Protein AF-A0A6V7K1I2-F1 (afdb_monomer_lite)

Sequence (71 aa):
DLNGTIKMVLVNAIYFKGSWKYPFSVDATCQKDFHVSGDVVKKVPMMTLKKHFRHGDLPGVKARFLEMPYS

Secondary structure (DSSP, 8-state):
---TT------------PPBSSPPPGGG-EEEEEESSSS-EEEEEE--------EEEEGGGTEEEE---B-

Structure (mmCIF, N/CA/C/O backbone):
data_AF-A0A6V7K1I2-F1
#
_entry.id   AF-A0A6V7K1I2-F1
#
loop_
_atom_site.group_PDB
_atom_site.id
_atom_site.type_symbol
_atom_site.label_atom_id
_atom_site.label_alt_id
_atom_site.label_comp_id
_atom_site.label_as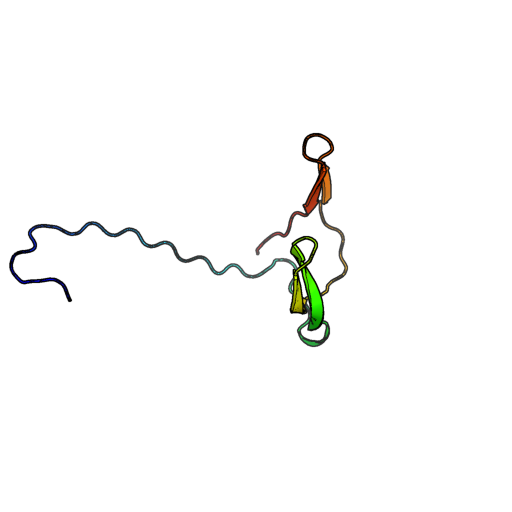ym_id
_atom_site.label_entity_id
_atom_site.label_seq_id
_atom_site.pdbx_PDB_ins_code
_atom_site.Cartn_x
_atom_site.Cartn_y
_atom_site.Cartn_z
_atom_site.occupancy
_atom_site.B_iso_or_equiv
_atom_site.auth_seq_id
_atom_site.auth_comp_id
_atom_site.auth_asym_id
_atom_site.auth_atom_id
_atom_site.pdbx_PDB_model_num
ATOM 1 N N . ASP A 1 1 ? -9.654 9.586 29.244 1.00 66.06 1 ASP A N 1
ATOM 2 C CA . ASP A 1 1 ? -9.795 8.987 30.582 1.00 66.06 1 ASP A CA 1
ATOM 3 C C . ASP A 1 1 ? -11.179 8.431 30.820 1.00 66.06 1 ASP A C 1
ATOM 5 O O . ASP A 1 1 ? -12.155 8.972 30.312 1.00 66.06 1 ASP A O 1
ATOM 9 N N . LEU A 1 2 ? -11.235 7.320 31.553 1.00 75.56 2 LEU A N 1
ATOM 10 C CA . LEU A 1 2 ? -12.454 6.606 31.929 1.00 75.56 2 LEU A CA 1
ATOM 11 C C . LEU A 1 2 ? -12.878 7.072 33.338 1.00 75.56 2 LEU A C 1
ATOM 13 O O . LEU A 1 2 ? -12.071 7.054 34.260 1.00 75.56 2 LEU A O 1
ATOM 17 N N . ASN A 1 3 ? -14.124 7.539 33.485 1.00 78.44 3 ASN A N 1
ATOM 18 C CA . ASN A 1 3 ? -14.662 8.117 34.725 1.00 78.44 3 ASN A CA 1
ATOM 19 C C . ASN A 1 3 ? -14.910 7.052 35.821 1.00 78.44 3 ASN A C 1
ATOM 21 O O . ASN A 1 3 ? -15.183 5.891 35.518 1.00 78.44 3 ASN A O 1
ATOM 25 N N . GLY A 1 4 ? -14.902 7.462 37.095 1.00 79.00 4 GLY A N 1
ATOM 26 C CA . GLY A 1 4 ? -15.000 6.592 38.280 1.00 79.00 4 GLY A CA 1
ATOM 27 C C . GLY A 1 4 ? -16.339 5.866 38.492 1.00 79.00 4 GLY A C 1
ATOM 28 O O . GLY A 1 4 ? -16.484 5.130 39.461 1.00 79.00 4 GLY A O 1
ATOM 29 N N . THR A 1 5 ? -17.321 6.050 37.605 1.00 85.50 5 THR A N 1
ATOM 30 C CA . THR A 1 5 ? -18.627 5.360 37.629 1.00 85.50 5 THR A CA 1
ATOM 31 C C . THR A 1 5 ? -18.781 4.300 36.533 1.00 85.50 5 THR A C 1
ATOM 33 O O . THR A 1 5 ? -19.853 3.703 36.397 1.00 85.50 5 THR A O 1
ATOM 36 N N . ILE A 1 6 ? -17.733 4.042 35.744 1.00 84.81 6 ILE A N 1
ATOM 37 C CA . ILE A 1 6 ? -17.761 3.041 34.675 1.00 84.81 6 ILE A CA 1
ATOM 38 C C . ILE A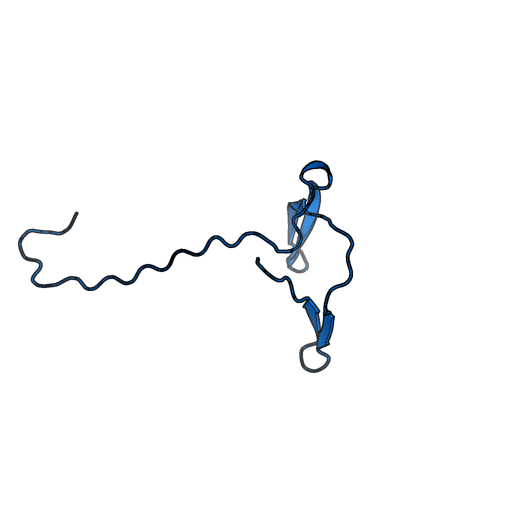 1 6 ? -17.758 1.636 35.278 1.00 84.81 6 ILE A C 1
ATOM 40 O O . ILE A 1 6 ? -16.828 1.239 35.973 1.00 84.81 6 ILE A O 1
ATOM 44 N N . LYS A 1 7 ? -18.819 0.878 34.985 1.00 87.00 7 LYS A N 1
ATOM 45 C CA . LYS A 1 7 ? -19.020 -0.483 35.504 1.00 87.00 7 LYS A CA 1
ATOM 46 C C . LYS A 1 7 ? -18.428 -1.575 34.607 1.00 87.00 7 LYS A C 1
ATOM 48 O O . LYS A 1 7 ? -18.149 -2.660 35.103 1.00 87.00 7 LYS A O 1
ATOM 53 N N . MET A 1 8 ? -18.240 -1.311 33.310 1.00 85.94 8 MET A N 1
ATOM 54 C CA . MET A 1 8 ? -17.579 -2.232 32.376 1.00 85.94 8 MET A CA 1
ATOM 55 C C . MET A 1 8 ? -17.138 -1.508 31.099 1.00 85.94 8 MET A C 1
ATOM 57 O O . MET A 1 8 ? -17.851 -0.637 30.603 1.00 85.94 8 MET A O 1
ATOM 61 N N . VAL A 1 9 ? -15.996 -1.916 30.543 1.00 88.38 9 VAL A N 1
ATOM 62 C CA . VAL A 1 9 ? -15.562 -1.579 29.181 1.00 88.38 9 VAL A CA 1
ATOM 63 C C . VAL A 1 9 ? -15.128 -2.869 28.492 1.00 88.38 9 VAL A C 1
ATOM 65 O O . VAL A 1 9 ? -14.356 -3.635 29.063 1.00 88.38 9 VAL A O 1
ATOM 68 N N . LEU A 1 10 ? -15.598 -3.092 27.265 1.00 87.88 10 LEU A N 1
ATOM 69 C CA . LEU A 1 10 ? -15.106 -4.153 26.390 1.00 87.88 10 LEU A CA 1
ATOM 70 C C . LEU A 1 10 ? -14.429 -3.511 25.180 1.00 87.88 10 LEU A C 1
ATOM 72 O O . LEU A 1 10 ? -15.061 -2.758 24.442 1.00 87.88 10 LEU A O 1
ATOM 76 N N . VAL A 1 11 ? -13.146 -3.812 24.986 1.00 90.00 11 VAL A N 1
ATOM 77 C CA . VAL A 1 11 ? -12.349 -3.305 23.864 1.00 90.00 11 VAL A CA 1
ATOM 78 C C . VAL A 1 11 ? -11.797 -4.483 23.077 1.00 90.00 11 VAL A C 1
ATOM 80 O O . VAL A 1 11 ? -11.292 -5.441 23.658 1.00 90.00 11 VAL A O 1
ATOM 83 N N . ASN A 1 12 ? -11.863 -4.384 21.753 1.00 89.12 12 ASN A N 1
ATOM 84 C CA . ASN A 1 12 ? -11.145 -5.256 20.835 1.00 89.12 12 ASN A CA 1
ATOM 85 C C . ASN A 1 12 ? -10.235 -4.380 19.967 1.00 89.12 12 ASN A C 1
ATOM 87 O O . ASN A 1 12 ? -10.695 -3.400 19.381 1.00 89.12 12 ASN A O 1
ATOM 91 N N . ALA A 1 13 ? -8.950 -4.720 19.918 1.00 93.00 13 ALA A N 1
ATOM 92 C CA . ALA A 1 13 ? -7.968 -4.066 19.071 1.00 93.00 13 ALA A CA 1
ATOM 93 C C . ALA A 1 13 ? -7.191 -5.130 18.292 1.00 93.00 13 ALA A C 1
ATOM 95 O O . ALA A 1 13 ? -6.699 -6.098 18.872 1.00 93.00 13 ALA A O 1
ATOM 96 N N . ILE A 1 14 ? -7.061 -4.927 16.980 1.00 93.06 14 ILE A N 1
ATOM 97 C CA . ILE A 1 14 ? -6.295 -5.795 16.083 1.00 93.06 14 ILE A CA 1
ATOM 98 C C . ILE A 1 14 ? -5.207 -4.949 15.430 1.00 93.06 14 ILE A C 1
ATOM 100 O O . ILE A 1 14 ? -5.484 -3.887 14.873 1.00 93.06 14 ILE A O 1
ATOM 104 N N . TYR A 1 15 ? -3.969 -5.437 15.488 1.00 95.00 15 TYR A N 1
ATOM 105 C CA . TYR A 1 15 ? -2.820 -4.833 14.827 1.00 95.00 15 TYR A CA 1
ATOM 106 C C . TYR A 1 15 ? -2.188 -5.840 13.873 1.00 95.00 15 TYR A C 1
ATOM 108 O O . TYR A 1 15 ? -1.860 -6.958 14.269 1.00 95.00 15 TYR A O 1
ATOM 116 N N . PHE A 1 16 ? -1.987 -5.431 12.624 1.00 95.19 16 PHE A N 1
ATOM 117 C CA . PHE A 1 16 ? -1.319 -6.241 11.617 1.00 95.19 16 PHE A CA 1
ATOM 118 C C . PHE A 1 16 ? -0.196 -5.448 10.952 1.00 95.19 16 PHE A C 1
ATOM 120 O O . PHE A 1 16 ? -0.411 -4.355 10.427 1.00 95.19 16 PHE A O 1
ATOM 127 N N . LYS A 1 17 ? 1.003 -6.035 10.951 1.00 95.06 17 LYS A N 1
ATOM 128 C CA . LYS A 1 17 ? 2.172 -5.561 10.208 1.00 95.06 17 LYS A CA 1
ATOM 129 C C . LYS A 1 17 ? 2.928 -6.766 9.649 1.00 95.06 17 LYS A C 1
ATOM 131 O O . LYS A 1 17 ? 3.845 -7.278 10.283 1.00 95.06 17 LYS A O 1
ATOM 136 N N . GLY A 1 18 ? 2.509 -7.232 8.478 1.00 95.00 18 GLY A N 1
ATOM 137 C CA . GLY A 1 18 ? 3.181 -8.311 7.758 1.00 95.00 18 GLY A CA 1
ATOM 138 C C . GLY A 1 18 ? 4.343 -7.799 6.910 1.00 95.00 18 GLY A C 1
ATOM 139 O O . GLY A 1 18 ? 4.241 -6.759 6.257 1.00 95.00 18 GLY A O 1
ATOM 140 N N . SER A 1 19 ? 5.436 -8.557 6.879 1.00 97.75 19 SER A N 1
ATOM 141 C CA . SER A 1 19 ? 6.498 -8.368 5.889 1.00 97.75 19 SER A CA 1
ATOM 142 C C . SER A 1 19 ? 6.062 -8.973 4.564 1.00 97.75 19 SER A C 1
ATOM 144 O O . SER A 1 19 ? 5.533 -10.079 4.538 1.00 97.75 19 SER A O 1
ATOM 146 N N . TRP A 1 20 ? 6.278 -8.274 3.454 1.00 97.62 20 TRP A N 1
ATOM 147 C CA . TRP A 1 20 ? 6.019 -8.848 2.135 1.00 97.62 20 TRP A CA 1
ATOM 148 C C . TRP A 1 20 ? 6.945 -10.038 1.880 1.00 97.62 20 TRP A C 1
ATOM 150 O O . TRP A 1 20 ? 8.150 -9.934 2.113 1.00 97.62 20 TRP A O 1
ATOM 160 N N . LYS A 1 21 ? 6.418 -11.112 1.281 1.00 97.50 21 LYS A N 1
ATOM 161 C CA . LYS A 1 21 ? 7.246 -12.213 0.760 1.00 97.50 21 LYS A CA 1
ATOM 162 C C . LYS A 1 21 ? 8.256 -11.705 -0.269 1.00 97.50 21 LYS A C 1
ATOM 164 O O . LYS A 1 21 ? 9.360 -12.230 -0.395 1.00 97.50 21 LYS A O 1
ATOM 169 N N . TYR A 1 22 ? 7.859 -10.677 -1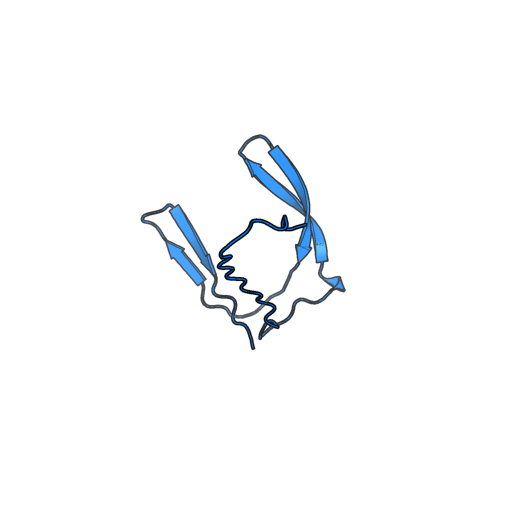.020 1.00 97.25 22 TYR A N 1
ATOM 170 C CA . TYR A 1 22 ? 8.678 -9.991 -2.012 1.00 97.25 22 TYR A CA 1
ATOM 171 C C . TYR A 1 22 ? 8.656 -8.480 -1.729 1.00 97.25 22 TYR A C 1
ATOM 173 O O . TYR A 1 22 ? 7.723 -7.803 -2.163 1.00 97.25 22 TYR A O 1
ATOM 181 N N . PRO A 1 23 ? 9.632 -7.949 -0.973 1.00 96.94 23 PRO A N 1
ATOM 182 C CA . PRO A 1 23 ? 9.661 -6.538 -0.610 1.00 96.94 23 PRO A CA 1
ATOM 183 C C . PRO A 1 23 ? 9.989 -5.640 -1.808 1.00 96.94 23 PRO A C 1
ATOM 185 O O . PRO A 1 23 ? 10.667 -6.043 -2.755 1.00 96.94 23 PRO A O 1
ATOM 188 N N . PHE A 1 24 ? 9.508 -4.401 -1.742 1.00 98.12 24 PHE A N 1
ATOM 189 C CA . PHE A 1 24 ? 9.824 -3.356 -2.711 1.00 98.12 24 PHE A CA 1
ATOM 190 C C . PHE A 1 24 ? 11.219 -2.786 -2.439 1.00 98.12 24 PHE A C 1
ATOM 192 O O . PHE A 1 24 ? 11.603 -2.621 -1.280 1.00 98.12 24 PHE A O 1
ATOM 199 N N . SER A 1 25 ? 11.956 -2.443 -3.498 1.00 97.69 25 SER A N 1
ATOM 200 C CA . SER A 1 25 ? 13.158 -1.619 -3.345 1.00 97.69 25 SER A CA 1
ATOM 201 C C . SER A 1 25 ? 12.751 -0.187 -2.998 1.00 97.69 25 SER A C 1
ATOM 203 O O . SER A 1 25 ? 11.890 0.391 -3.667 1.00 97.69 25 SER A O 1
ATOM 205 N N . VAL A 1 26 ? 13.379 0.394 -1.973 1.00 97.44 26 VAL A N 1
ATOM 206 C CA . VAL A 1 26 ? 13.124 1.783 -1.563 1.00 97.44 26 VAL A CA 1
ATOM 207 C C . VAL A 1 26 ? 13.497 2.748 -2.690 1.00 97.44 26 VAL A C 1
ATOM 209 O O . VAL A 1 26 ? 12.722 3.653 -2.986 1.00 97.44 26 VAL A O 1
ATOM 212 N N . ASP A 1 27 ? 14.593 2.480 -3.403 1.00 98.12 27 ASP A N 1
ATOM 213 C CA . ASP A 1 27 ? 15.076 3.302 -4.523 1.00 98.12 27 ASP A CA 1
ATOM 214 C C . ASP A 1 27 ? 14.117 3.306 -5.723 1.00 98.12 27 ASP A C 1
ATOM 216 O O . ASP A 1 27 ? 14.138 4.211 -6.554 1.00 98.12 27 ASP A O 1
ATOM 220 N N . ALA A 1 28 ? 13.240 2.302 -5.813 1.00 97.94 28 ALA A N 1
ATOM 221 C CA . ALA A 1 28 ? 12.201 2.225 -6.837 1.00 97.94 28 ALA A CA 1
ATOM 222 C C . ALA A 1 28 ? 10.905 2.965 -6.444 1.00 97.94 28 ALA A C 1
ATOM 224 O O . ALA A 1 28 ? 9.898 2.870 -7.154 1.00 97.94 28 ALA A O 1
ATOM 225 N N . THR A 1 29 ? 10.905 3.688 -5.320 1.00 98.44 29 THR A N 1
ATOM 226 C CA . THR A 1 29 ? 9.772 4.495 -4.856 1.00 98.44 29 THR A CA 1
ATOM 227 C C . THR A 1 29 ? 9.936 5.937 -5.317 1.00 98.44 29 THR A C 1
ATOM 229 O O . THR A 1 29 ? 10.893 6.614 -4.958 1.00 98.44 29 THR A O 1
ATOM 232 N N . CYS A 1 30 ? 8.987 6.436 -6.107 1.00 98.31 30 CYS A N 1
ATOM 233 C CA . CYS A 1 30 ? 9.047 7.788 -6.668 1.00 98.31 30 CYS A CA 1
ATOM 234 C C . CYS A 1 30 ? 7.666 8.451 -6.706 1.00 98.31 30 CYS A C 1
ATOM 236 O O . CYS A 1 30 ? 6.640 7.771 -6.674 1.00 98.31 30 CYS A O 1
ATOM 238 N N . GLN A 1 31 ? 7.630 9.786 -6.762 1.00 98.62 31 GLN A N 1
ATOM 239 C CA . GLN A 1 31 ? 6.373 10.534 -6.854 1.00 98.62 31 GLN A CA 1
ATOM 240 C C . GLN A 1 31 ? 5.688 10.268 -8.199 1.00 98.62 31 GLN A C 1
ATOM 242 O O . GLN A 1 31 ? 6.228 10.611 -9.252 1.00 98.62 31 GLN A O 1
ATOM 247 N N . LYS A 1 32 ? 4.487 9.686 -8.164 1.00 98.38 32 LYS A N 1
ATOM 248 C CA . LYS A 1 32 ? 3.640 9.456 -9.341 1.00 98.38 32 LYS A CA 1
ATOM 249 C C . LYS A 1 32 ? 2.231 9.973 -9.106 1.00 98.38 32 LYS A C 1
ATOM 251 O O . LYS A 1 32 ? 1.790 10.102 -7.966 1.00 98.38 32 LYS A O 1
ATOM 256 N N . ASP A 1 33 ? 1.542 10.256 -10.200 1.00 98.50 33 ASP A N 1
ATOM 257 C CA . ASP A 1 33 ? 0.162 10.719 -10.170 1.00 98.50 33 ASP A CA 1
ATOM 258 C C . ASP A 1 33 ? -0.777 9.555 -9.811 1.00 98.50 33 ASP A C 1
ATOM 260 O O . ASP A 1 33 ? -0.679 8.454 -10.356 1.00 98.50 33 ASP A O 1
ATOM 264 N N . PHE A 1 34 ? -1.678 9.798 -8.862 1.00 98.38 34 PHE A N 1
ATOM 265 C CA . PHE A 1 34 ? -2.742 8.900 -8.436 1.00 98.38 34 PHE A CA 1
ATOM 266 C C . PHE A 1 34 ? -4.088 9.590 -8.650 1.00 98.38 34 PHE A C 1
ATOM 268 O O . PHE A 1 34 ? -4.345 10.666 -8.100 1.00 98.38 34 PHE A O 1
ATOM 275 N N . HIS A 1 35 ? -4.942 8.961 -9.452 1.00 98.12 35 HIS A N 1
ATOM 276 C CA . HIS A 1 35 ? -6.270 9.461 -9.789 1.00 98.12 35 HIS A CA 1
ATOM 277 C C . HIS A 1 35 ? -7.259 9.020 -8.705 1.00 98.12 35 HIS A C 1
ATOM 279 O O . HIS A 1 35 ? -7.652 7.858 -8.649 1.00 98.12 35 HIS A O 1
ATOM 285 N N . VAL A 1 36 ? -7.630 9.942 -7.815 1.00 97.75 36 VAL A N 1
ATOM 286 C CA . VAL A 1 36 ? -8.594 9.690 -6.728 1.00 97.75 36 VAL A CA 1
ATOM 287 C C . VAL A 1 36 ? -10.018 9.600 -7.286 1.00 97.75 36 VAL A C 1
ATOM 289 O O . VAL A 1 36 ? -10.826 8.805 -6.815 1.00 97.75 36 VAL A O 1
ATOM 292 N N . SER A 1 37 ? -10.313 10.413 -8.298 1.00 97.50 37 SER A N 1
ATOM 293 C CA . SER A 1 37 ? -11.548 10.406 -9.084 1.00 97.50 37 SER A CA 1
ATOM 294 C C . SER A 1 37 ? -11.240 10.879 -10.512 1.00 97.50 37 SER A C 1
ATOM 296 O O . SER A 1 37 ? -10.074 11.106 -10.842 1.00 97.50 37 SER A O 1
ATOM 298 N N . GLY A 1 38 ? -12.264 11.034 -11.361 1.00 96.25 38 GLY A N 1
ATOM 299 C CA . GLY A 1 38 ? -12.089 11.533 -12.733 1.00 96.25 38 GLY A CA 1
ATOM 300 C C . GLY A 1 38 ? -11.395 12.899 -12.815 1.00 96.25 38 GLY A C 1
ATOM 301 O O . GLY A 1 38 ? -10.597 13.113 -13.721 1.00 96.25 38 GLY A O 1
ATOM 302 N N . ASP A 1 39 ? -11.623 13.767 -11.825 1.00 97.44 39 ASP A N 1
ATOM 303 C CA . ASP A 1 39 ? -11.159 15.162 -11.842 1.00 97.44 39 ASP A CA 1
ATOM 304 C C . ASP A 1 39 ? -10.069 15.462 -10.800 1.00 97.44 39 ASP A C 1
ATOM 306 O O . ASP A 1 39 ? -9.477 16.541 -10.800 1.00 97.44 39 ASP A O 1
ATOM 310 N N . VAL A 1 40 ? -9.798 14.530 -9.879 1.00 98.31 40 VAL A N 1
ATOM 311 C CA . VAL A 1 40 ? -8.879 14.753 -8.753 1.00 98.31 40 VAL A CA 1
ATOM 312 C C . VAL A 1 40 ? -7.651 13.862 -8.876 1.00 98.31 40 VAL A C 1
ATOM 314 O O . VAL A 1 40 ? -7.732 12.640 -8.739 1.00 98.31 40 VAL A O 1
ATOM 317 N N . VAL A 1 41 ? -6.490 14.498 -9.038 1.00 98.31 41 VAL A N 1
ATOM 318 C CA . VAL A 1 41 ? -5.180 13.839 -9.119 1.00 98.31 41 VAL A CA 1
ATOM 319 C C . VAL A 1 41 ? -4.279 14.314 -7.983 1.00 98.31 41 VAL A C 1
ATOM 321 O O . VAL A 1 41 ? -4.208 15.506 -7.685 1.00 98.31 41 VAL A O 1
ATOM 324 N N . LYS A 1 42 ? -3.574 13.380 -7.339 1.00 98.25 42 LYS A N 1
ATOM 325 C CA . LYS A 1 42 ? -2.587 13.663 -6.287 1.00 98.25 42 LYS A CA 1
ATOM 326 C C . LYS A 1 42 ? -1.266 12.975 -6.592 1.00 98.25 42 LYS A C 1
ATOM 328 O O . LYS A 1 42 ? -1.262 11.837 -7.044 1.00 98.25 42 LYS A O 1
ATOM 333 N N . LYS A 1 43 ? -0.147 13.629 -6.283 1.00 98.44 43 LYS A N 1
ATOM 334 C CA . LYS A 1 43 ? 1.169 12.980 -6.299 1.00 98.44 43 LYS A CA 1
ATOM 335 C C . LYS A 1 43 ? 1.367 12.169 -5.024 1.00 98.44 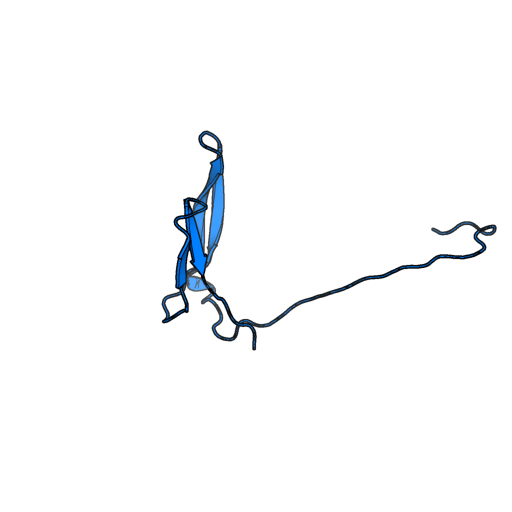43 LYS A C 1
ATOM 337 O O . LYS A 1 43 ? 1.154 12.686 -3.927 1.00 98.44 43 LYS A O 1
ATOM 342 N N . VAL A 1 44 ? 1.740 10.903 -5.178 1.00 98.38 44 VAL A N 1
ATOM 343 C CA . VAL A 1 44 ? 2.001 9.976 -4.071 1.00 98.38 44 VAL A CA 1
ATOM 344 C C . VAL A 1 44 ? 3.335 9.253 -4.277 1.00 98.38 44 VAL A C 1
ATOM 346 O O . VAL A 1 44 ? 3.715 8.995 -5.424 1.00 98.38 44 VAL A O 1
ATOM 349 N N . PRO A 1 45 ? 4.052 8.883 -3.199 1.00 98.62 45 PRO A N 1
ATOM 350 C CA . PRO A 1 45 ? 5.234 8.031 -3.296 1.00 98.62 45 PRO A CA 1
ATOM 351 C C . PRO A 1 45 ? 4.816 6.608 -3.701 1.00 98.62 45 PRO A C 1
ATOM 353 O O . PRO A 1 45 ? 4.375 5.811 -2.877 1.00 98.62 45 PRO A O 1
ATOM 356 N N . MET A 1 46 ? 4.928 6.295 -4.990 1.00 98.62 46 MET A N 1
ATOM 357 C CA . MET A 1 46 ? 4.501 5.026 -5.570 1.00 98.62 46 MET A CA 1
ATOM 358 C C . MET A 1 46 ? 5.656 4.024 -5.573 1.00 98.62 46 MET A C 1
ATOM 360 O O . MET A 1 46 ? 6.660 4.228 -6.259 1.00 98.62 46 MET A O 1
ATOM 364 N N . MET A 1 47 ? 5.497 2.922 -4.839 1.00 98.50 47 MET A N 1
ATOM 365 C CA . MET A 1 47 ? 6.446 1.806 -4.851 1.00 98.50 47 MET A CA 1
ATOM 366 C C . MET A 1 47 ? 6.336 1.018 -6.163 1.00 98.50 47 MET A C 1
ATOM 368 O O . MET A 1 47 ? 5.247 0.867 -6.715 1.00 98.50 47 MET A O 1
ATOM 372 N N . THR A 1 48 ? 7.452 0.481 -6.660 1.00 97.88 48 THR A N 1
ATOM 373 C CA . THR A 1 48 ? 7.472 -0.331 -7.887 1.00 97.88 48 THR A CA 1
ATOM 374 C C . THR A 1 48 ? 8.329 -1.577 -7.694 1.00 97.88 48 THR A C 1
ATOM 376 O O . THR A 1 48 ? 9.423 -1.511 -7.139 1.00 97.88 48 THR A O 1
ATOM 379 N N . LEU A 1 49 ? 7.849 -2.724 -8.174 1.00 97.56 49 LEU A N 1
ATOM 380 C CA . LEU A 1 49 ? 8.644 -3.943 -8.307 1.00 97.56 49 LEU A CA 1
ATOM 381 C C . LEU A 1 49 ? 8.152 -4.743 -9.522 1.00 97.56 49 LEU A C 1
ATOM 383 O O . LEU A 1 49 ? 7.011 -4.576 -9.953 1.00 97.56 49 LEU A O 1
ATOM 387 N N . LYS A 1 50 ? 8.990 -5.632 -10.067 1.00 97.44 50 LYS A N 1
ATOM 388 C CA . LYS A 1 50 ? 8.619 -6.531 -11.172 1.00 97.44 50 LYS A CA 1
ATOM 389 C C . LYS A 1 50 ? 8.849 -7.984 -10.768 1.00 97.44 50 LYS A C 1
ATOM 391 O O . LYS A 1 50 ? 9.980 -8.373 -10.488 1.00 97.44 50 LYS A O 1
ATOM 396 N N . LYS A 1 51 ? 7.780 -8.783 -10.737 1.00 96.81 51 LYS A N 1
ATOM 397 C CA . LYS A 1 51 ? 7.825 -10.217 -10.419 1.00 96.81 51 LYS A CA 1
ATOM 398 C C . LYS A 1 51 ? 6.610 -10.947 -10.992 1.00 96.81 51 LYS A C 1
ATOM 400 O O . LYS A 1 51 ? 5.638 -10.310 -11.386 1.00 96.81 51 LYS A O 1
A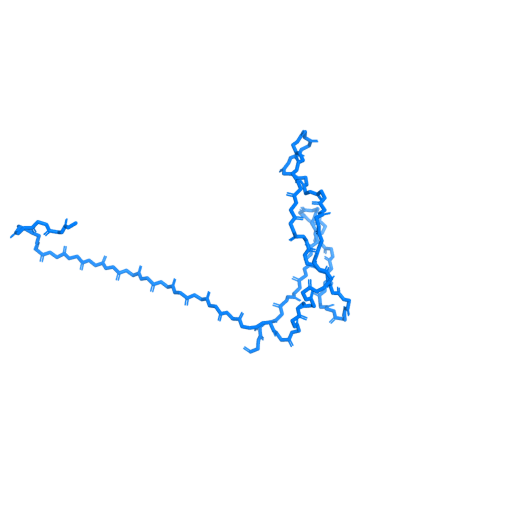TOM 405 N N . HIS A 1 52 ? 6.670 -12.275 -11.025 1.00 97.50 52 HIS A N 1
ATOM 406 C CA . HIS A 1 52 ? 5.504 -13.106 -11.303 1.00 97.50 52 HIS A CA 1
ATOM 407 C C . HIS A 1 52 ? 4.566 -13.114 -10.094 1.00 97.50 52 HIS A C 1
ATOM 409 O O . HIS A 1 52 ? 4.949 -13.549 -9.008 1.00 97.50 52 HIS A O 1
ATOM 415 N N . PHE A 1 53 ? 3.343 -12.641 -10.311 1.00 97.75 53 PHE A N 1
ATOM 416 C CA . PHE A 1 53 ? 2.257 -12.655 -9.339 1.00 97.75 53 PHE A CA 1
ATOM 417 C C . PHE A 1 53 ? 1.036 -13.339 -9.933 1.00 97.75 53 PHE A C 1
ATOM 419 O O . PHE A 1 53 ? 0.879 -13.394 -11.153 1.00 97.75 53 PHE A O 1
ATOM 426 N N . ARG A 1 54 ? 0.141 -13.815 -9.067 1.00 98.06 54 ARG A N 1
ATOM 427 C CA . ARG A 1 54 ? -1.197 -14.222 -9.493 1.00 98.06 54 ARG A CA 1
ATOM 428 C C . ARG A 1 54 ? -2.013 -12.952 -9.703 1.00 98.06 54 ARG A C 1
ATOM 430 O O . ARG A 1 54 ? -2.155 -12.146 -8.787 1.00 98.06 54 ARG A O 1
ATOM 437 N N . HIS A 1 55 ? -2.491 -12.753 -10.921 1.00 97.88 55 HIS A N 1
ATOM 438 C CA . HIS A 1 55 ? -3.292 -11.598 -11.306 1.00 97.88 55 HIS A CA 1
ATOM 439 C C . HIS A 1 55 ? -4.291 -12.003 -12.390 1.00 97.88 55 HIS A C 1
ATOM 441 O O . HIS A 1 55 ? -4.153 -13.062 -13.005 1.00 97.88 55 HIS A O 1
ATOM 447 N N . GLY A 1 56 ? -5.275 -11.152 -12.653 1.00 97.81 56 GLY A N 1
ATOM 448 C CA . GLY A 1 56 ? -6.257 -11.384 -13.709 1.00 97.81 56 GLY A CA 1
ATOM 449 C C . GLY A 1 56 ? -7.321 -10.296 -13.773 1.00 97.81 56 GLY A C 1
ATOM 450 O O . GLY A 1 56 ? -7.343 -9.380 -12.948 1.00 97.81 56 GLY A O 1
ATOM 451 N N . ASP A 1 57 ? -8.199 -10.405 -14.765 1.00 98.19 57 ASP A N 1
ATOM 452 C CA . ASP A 1 57 ? -9.340 -9.513 -14.948 1.00 98.19 57 ASP A CA 1
ATOM 453 C C . ASP A 1 57 ? -10.602 -10.100 -14.289 1.00 98.19 57 ASP A C 1
ATOM 455 O O . ASP A 1 57 ? -10.834 -11.309 -14.285 1.00 98.19 57 ASP A O 1
ATOM 459 N N . LEU A 1 58 ? -11.438 -9.222 -13.741 1.00 97.50 58 LEU A N 1
ATOM 460 C CA . LEU A 1 58 ? -12.745 -9.517 -13.160 1.00 97.50 58 LEU A CA 1
ATOM 461 C C . LEU A 1 58 ? -13.819 -8.829 -14.020 1.00 97.50 58 LEU A C 1
ATOM 463 O O . LEU A 1 58 ? -14.240 -7.709 -13.704 1.00 97.50 58 LEU A O 1
ATOM 467 N N . PRO A 1 59 ? -14.263 -9.459 -15.125 1.00 95.38 59 PRO A N 1
ATOM 468 C CA . PRO A 1 59 ? -15.110 -8.802 -16.121 1.00 95.38 59 PRO A CA 1
ATOM 469 C C . PRO A 1 59 ? -16.478 -8.393 -15.563 1.00 95.38 59 PRO A C 1
ATOM 471 O O . PRO A 1 59 ? -16.977 -7.326 -15.911 1.00 95.38 59 PRO A O 1
ATOM 474 N N . GLY A 1 60 ? -17.044 -9.176 -14.636 1.00 97.00 60 GLY A N 1
ATOM 475 C CA . GLY A 1 60 ? -18.341 -8.883 -14.012 1.00 97.00 60 GLY A CA 1
ATOM 476 C C . GLY A 1 60 ? -18.381 -7.574 -13.215 1.00 97.00 60 GLY A C 1
ATOM 477 O O . GLY A 1 60 ? -19.454 -7.015 -13.019 1.00 97.00 60 GLY A O 1
ATOM 478 N N . VAL A 1 61 ? -17.221 -7.058 -12.797 1.00 97.06 61 VAL A N 1
ATOM 479 C CA . VAL A 1 61 ? -17.094 -5.801 -12.037 1.00 97.06 61 VAL A CA 1
ATOM 480 C C . VAL A 1 61 ? -16.147 -4.795 -12.702 1.00 97.06 61 VAL A C 1
ATOM 482 O O . VAL A 1 61 ? -15.799 -3.789 -12.092 1.00 97.06 61 VAL A O 1
ATOM 485 N N . LYS A 1 62 ? -15.726 -5.049 -13.953 1.00 96.75 62 LYS A N 1
ATOM 486 C CA . LYS A 1 62 ? -14.778 -4.212 -14.716 1.00 96.75 62 LYS A CA 1
ATOM 487 C C . LYS A 1 62 ? -13.509 -3.849 -13.921 1.00 96.75 62 LYS A C 1
ATOM 489 O O . LYS A 1 62 ? -13.059 -2.706 -13.954 1.00 96.75 62 LYS A O 1
ATOM 494 N N . ALA A 1 63 ? -12.932 -4.816 -13.207 1.00 97.38 63 ALA A N 1
ATOM 495 C CA . ALA A 1 63 ? -11.757 -4.607 -12.356 1.00 97.38 63 ALA A CA 1
ATOM 496 C C . ALA A 1 63 ? -10.624 -5.591 -12.677 1.00 97.38 63 ALA A C 1
ATOM 498 O O . ALA A 1 63 ? -10.812 -6.554 -13.416 1.00 97.38 63 ALA A O 1
ATOM 499 N N . ARG A 1 64 ? -9.447 -5.364 -12.088 1.00 97.81 64 ARG A N 1
ATOM 500 C CA . ARG A 1 64 ? -8.307 -6.294 -12.098 1.00 97.81 64 ARG A CA 1
ATOM 501 C C . ARG A 1 64 ? -7.931 -6.666 -10.674 1.00 97.81 64 ARG A C 1
ATOM 503 O O . ARG A 1 64 ? -8.040 -5.823 -9.787 1.00 97.81 64 ARG A O 1
ATOM 510 N N . PHE A 1 65 ? -7.458 -7.890 -10.465 1.00 97.31 65 PHE A N 1
ATOM 511 C CA . PHE A 1 65 ? -6.921 -8.329 -9.177 1.00 97.31 65 PHE A CA 1
ATOM 512 C C . PHE A 1 65 ? -5.425 -8.637 -9.266 1.00 97.31 65 PHE A C 1
ATOM 514 O O . PHE A 1 65 ? -4.909 -8.994 -10.326 1.00 97.31 65 PHE A O 1
ATOM 521 N N . LEU A 1 66 ? -4.750 -8.522 -8.124 1.00 97.69 66 LEU A N 1
ATOM 522 C CA . LEU A 1 66 ? -3.349 -8.873 -7.916 1.00 97.69 66 LEU A CA 1
ATOM 523 C C . LEU A 1 66 ? -3.203 -9.458 -6.506 1.00 97.69 66 LEU A C 1
ATOM 525 O O . LEU A 1 66 ? -3.617 -8.831 -5.535 1.00 97.69 66 LEU A O 1
ATOM 529 N N . GLU A 1 67 ? -2.606 -10.640 -6.389 1.00 98.19 67 GLU A N 1
ATOM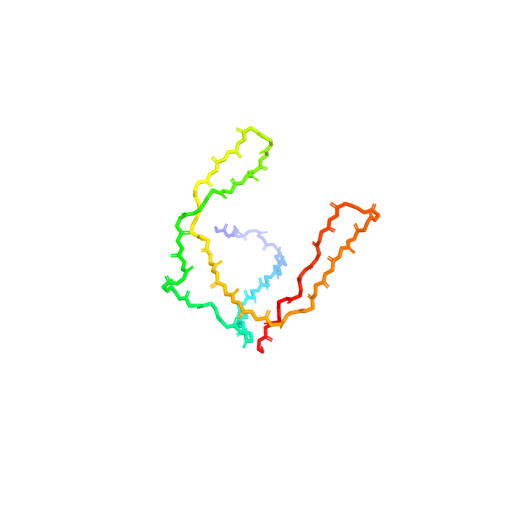 530 C CA . GLU A 1 67 ? -2.290 -11.266 -5.103 1.00 98.19 67 GLU A CA 1
ATOM 531 C C . GLU A 1 67 ? -0.881 -10.860 -4.647 1.00 98.19 67 GLU A C 1
ATOM 533 O O . GLU A 1 67 ? 0.099 -11.094 -5.358 1.00 98.19 67 GLU A O 1
ATOM 538 N N . MET A 1 68 ? -0.769 -10.279 -3.448 1.00 97.38 68 MET A N 1
ATOM 539 C CA . MET A 1 68 ? 0.507 -9.889 -2.838 1.00 97.38 68 MET A CA 1
ATOM 540 C C . MET A 1 68 ? 0.722 -10.639 -1.516 1.00 97.38 68 MET A C 1
ATOM 542 O O . MET A 1 68 ? 0.153 -10.249 -0.498 1.00 97.38 68 MET A O 1
ATOM 546 N N . PRO A 1 69 ? 1.527 -11.716 -1.506 1.00 97.19 69 PRO A N 1
ATOM 547 C CA . PRO A 1 69 ? 1.718 -12.523 -0.309 1.00 97.19 69 PRO A CA 1
ATOM 548 C C . PRO A 1 69 ? 2.615 -11.833 0.726 1.00 97.19 69 PRO A C 1
ATOM 550 O O . PRO A 1 69 ? 3.646 -11.236 0.391 1.00 97.19 69 PRO A O 1
ATOM 553 N N . TYR A 1 70 ? 2.252 -11.995 1.995 1.00 96.94 70 TYR A N 1
ATOM 554 C CA . TYR A 1 70 ? 3.137 -11.765 3.135 1.00 96.94 70 TYR A CA 1
ATOM 555 C C . TYR A 1 70 ? 3.998 -13.013 3.409 1.00 96.94 70 TYR A C 1
ATOM 557 O O . TYR A 1 70 ? 3.706 -14.093 2.885 1.00 96.94 70 TYR A O 1
ATOM 565 N N . SER A 1 71 ? 5.093 -12.830 4.148 1.00 89.94 71 SER A N 1
ATOM 566 C CA . SER A 1 71 ? 5.973 -13.901 4.637 1.00 89.94 71 SER A CA 1
ATOM 567 C C . SER A 1 71 ? 5.361 -14.666 5.799 1.00 89.94 71 SER A C 1
ATOM 569 O O . SER A 1 71 ? 4.657 -14.024 6.611 1.00 89.94 71 SER A O 1
#

pLDDT: mean 94.87, std 6.15, range [66.06, 98.62]

InterPro domains:
  IPR000215 Serpin family [PTHR11461] (3-70)
  IPR023796 Serpin domain [PF00079] (3-70)
  IPR036186 Serpin superfamily [SSF56574] (2-71)
  IPR042178 Serpin superfamily, domain 1 [G3DSA:3.30.497.10] (2-19)
  IPR042185 Serpin superfamily, domain 2 [G3DSA:2.30.39.10] (20-71)

Foldseek 3Di:
DDDPPDPDDDDDDDDDDFAWPDDFDPVQFDWDWDDPDPPDIDTDRDTDDDDDWDKDADVVVRDIDTDTDTD

Organism: NCBI:txid1563983

Radius of gyration: 20.2 Å; chains: 1; bounding box: 34×29×54 Å